Protein AF-A0A9W9VF09-F1 (afdb_monomer_lite)

Sequence (121 aa):
MVNIGDSARLGWHSDEHLSKQADSLRAAAAQITAEAKCAARAVAPYVPLQPGDKTPRDMREASNYYLTPRAQHLCVENKMLYLSFLRVLIFDAFHLADVFLTQPALLIAGGCVFLAHRDVG

Secondary structure (DSSP, 8-state):
---HHHHHHH-TTS---GGGHHHHHHHHHHHHHHHHTTPPPPEE-SS-SS--TTS-HHHHHHHHHHHSTTT--TT----EEHHHHHHHHT--TTTTHHHH--S-------TT---------

Structure (mmCIF, N/CA/C/O backbone):
data_AF-A0A9W9VF09-F1
#
_entry.id   AF-A0A9W9VF09-F1
#
loop_
_atom_site.group_PDB
_atom_site.id
_atom_site.type_symbol
_atom_site.label_atom_id
_atom_site.label_alt_id
_atom_site.label_comp_id
_atom_site.label_asym_id
_atom_site.label_entity_id
_atom_site.label_seq_id
_atom_site.pdbx_PDB_ins_code
_atom_site.Cartn_x
_atom_site.Cartn_y
_atom_site.Cartn_z
_atom_site.occupancy
_atom_site.B_iso_or_equiv
_atom_site.auth_seq_id
_atom_site.auth_comp_id
_atom_site.auth_asym_id
_atom_site.auth_atom_id
_atom_site.pdbx_PDB_model_num
ATOM 1 N N . MET A 1 1 ? 10.148 -6.833 -10.667 1.00 71.38 1 MET A N 1
ATOM 2 C CA . MET A 1 1 ? 8.924 -6.013 -10.505 1.00 71.38 1 MET A CA 1
ATOM 3 C C . MET A 1 1 ? 8.623 -5.929 -9.011 1.00 71.38 1 MET A C 1
ATOM 5 O O . MET A 1 1 ? 9.052 -6.832 -8.309 1.00 71.38 1 MET A O 1
ATOM 9 N N . VAL A 1 2 ? 7.995 -4.869 -8.491 1.00 82.06 2 VAL A N 1
ATOM 10 C CA . VAL A 1 2 ? 7.744 -4.762 -7.037 1.00 82.06 2 VAL A CA 1
ATOM 11 C C . VAL A 1 2 ? 6.520 -5.595 -6.656 1.00 82.06 2 VAL A C 1
ATOM 13 O O . VAL A 1 2 ? 5.433 -5.331 -7.167 1.00 82.06 2 VAL A O 1
ATOM 16 N N . ASN A 1 3 ? 6.680 -6.552 -5.739 1.00 89.56 3 ASN A N 1
ATOM 17 C CA . ASN A 1 3 ? 5.558 -7.169 -5.036 1.00 89.56 3 ASN A CA 1
ATOM 18 C C . ASN A 1 3 ? 5.282 -6.399 -3.740 1.00 89.56 3 ASN A C 1
ATOM 20 O O . ASN A 1 3 ? 6.010 -6.523 -2.756 1.00 89.56 3 ASN A O 1
ATOM 24 N N . ILE A 1 4 ? 4.221 -5.591 -3.727 1.00 89.06 4 ILE A N 1
ATOM 25 C CA . ILE A 1 4 ? 3.914 -4.727 -2.579 1.00 89.06 4 ILE A CA 1
ATOM 26 C C . ILE A 1 4 ? 3.580 -5.523 -1.307 1.00 89.06 4 ILE A C 1
ATOM 28 O O . ILE A 1 4 ? 3.830 -5.049 -0.199 1.00 89.06 4 ILE A O 1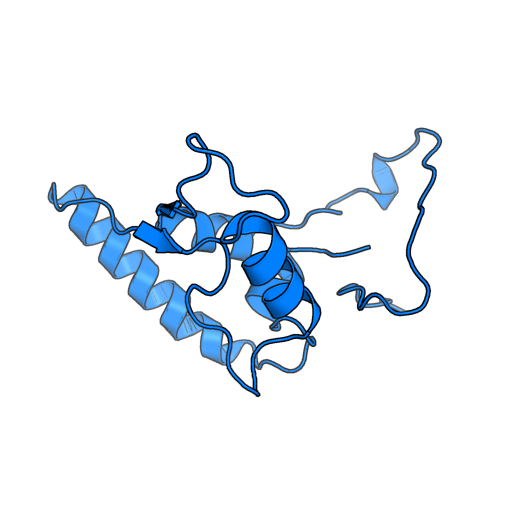
ATOM 32 N N . GLY A 1 5 ? 3.065 -6.748 -1.458 1.00 91.69 5 GLY A N 1
ATOM 33 C CA . GLY A 1 5 ? 2.821 -7.647 -0.336 1.00 91.69 5 GLY A CA 1
ATOM 34 C C . GLY A 1 5 ? 4.115 -8.103 0.332 1.00 91.69 5 GLY A C 1
ATOM 35 O O . GLY A 1 5 ? 4.214 -8.095 1.559 1.00 91.69 5 GLY A O 1
ATOM 36 N N . ASP A 1 6 ? 5.140 -8.422 -0.462 1.00 90.56 6 ASP A N 1
ATOM 37 C CA . ASP A 1 6 ? 6.468 -8.747 0.069 1.00 90.56 6 ASP A CA 1
ATOM 38 C C . ASP A 1 6 ? 7.101 -7.533 0.738 1.00 90.56 6 ASP A C 1
ATOM 40 O O . ASP A 1 6 ? 7.619 -7.660 1.843 1.00 90.56 6 ASP A O 1
ATOM 44 N N . SER A 1 7 ? 6.982 -6.343 0.142 1.00 88.50 7 SER A N 1
ATOM 45 C CA . SER A 1 7 ? 7.455 -5.108 0.778 1.00 88.50 7 SER A CA 1
ATOM 46 C C . SER A 1 7 ? 6.770 -4.834 2.122 1.00 88.50 7 SER A C 1
ATOM 48 O O . SER A 1 7 ? 7.416 -4.334 3.040 1.00 88.50 7 SER A O 1
ATOM 50 N N . ALA A 1 8 ? 5.486 -5.176 2.273 1.00 88.62 8 ALA A N 1
ATOM 51 C CA . ALA A 1 8 ? 4.775 -5.0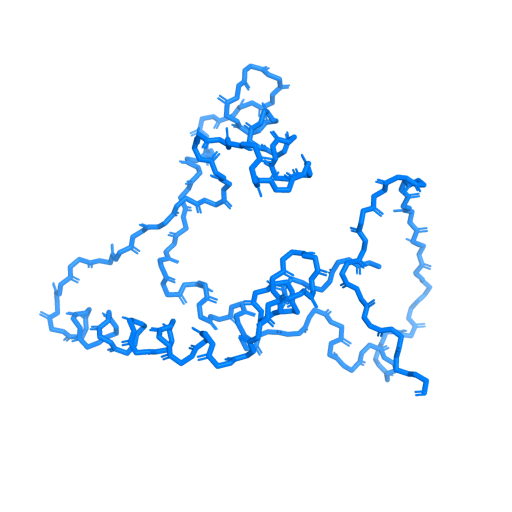46 3.545 1.00 88.62 8 ALA A CA 1
ATOM 52 C C . ALA A 1 8 ? 5.227 -6.084 4.588 1.00 88.62 8 ALA A C 1
ATOM 54 O O . ALA A 1 8 ? 5.277 -5.770 5.775 1.00 88.62 8 ALA A O 1
ATOM 55 N N . ARG A 1 9 ? 5.563 -7.312 4.164 1.00 89.25 9 ARG A N 1
ATOM 56 C CA . ARG A 1 9 ? 5.970 -8.410 5.061 1.00 89.25 9 ARG A CA 1
ATOM 57 C C . ARG A 1 9 ? 7.443 -8.358 5.462 1.00 89.25 9 ARG A C 1
ATOM 59 O O . ARG A 1 9 ? 7.759 -8.621 6.622 1.00 89.25 9 ARG A O 1
ATOM 66 N N . LEU A 1 10 ? 8.317 -8.052 4.508 1.00 88.88 10 LEU A N 1
ATOM 67 C CA . LEU A 1 10 ? 9.776 -8.162 4.605 1.00 88.88 10 LEU A CA 1
ATOM 68 C C . LEU A 1 10 ? 10.473 -6.794 4.620 1.00 88.88 10 LEU A C 1
ATOM 70 O O . LEU A 1 10 ? 11.699 -6.726 4.667 1.00 88.88 10 LEU A O 1
ATOM 74 N N . GLY A 1 11 ? 9.708 -5.703 4.584 1.00 86.69 11 GLY A N 1
ATOM 75 C CA . GLY A 1 11 ? 10.244 -4.354 4.462 1.00 86.69 11 GLY A CA 1
ATOM 76 C C . GLY A 1 11 ? 10.674 -4.029 3.029 1.00 86.69 11 GLY A C 1
ATOM 77 O O . GLY A 1 11 ? 10.781 -4.894 2.157 1.00 86.69 11 GLY A O 1
ATOM 78 N N . TRP A 1 12 ? 10.939 -2.745 2.769 1.00 85.88 12 TRP A N 1
ATOM 79 C CA . TRP A 1 12 ? 11.260 -2.267 1.418 1.00 85.88 12 TRP A CA 1
ATOM 80 C C . TRP A 1 12 ? 12.521 -2.915 0.838 1.00 85.88 12 TRP A C 1
ATOM 82 O O . TRP A 1 12 ? 12.569 -3.162 -0.360 1.00 85.88 12 TRP A O 1
ATOM 92 N N . HIS A 1 13 ? 13.513 -3.223 1.679 1.00 84.38 13 HIS A N 1
ATOM 93 C CA . HIS A 1 13 ? 14.773 -3.860 1.284 1.00 84.38 13 HIS A CA 1
ATOM 94 C C . HIS A 1 13 ? 14.821 -5.366 1.578 1.00 84.38 13 HIS A C 1
ATOM 96 O O . HIS A 1 13 ? 15.867 -5.985 1.402 1.00 84.38 13 HIS A O 1
ATOM 102 N N . SER A 1 14 ? 13.690 -5.974 1.961 1.00 83.62 14 SER A N 1
ATOM 103 C CA . SER A 1 14 ? 13.589 -7.410 2.276 1.00 83.62 14 SER A CA 1
ATOM 104 C C . SER A 1 14 ? 14.497 -7.885 3.424 1.00 83.62 14 SER A C 1
ATOM 106 O O . SER A 1 14 ? 14.879 -9.054 3.476 1.00 83.62 14 SER A O 1
ATOM 108 N N . ASP A 1 15 ? 14.850 -6.988 4.344 1.00 83.88 15 ASP A N 1
ATOM 109 C CA . ASP A 1 15 ? 15.729 -7.214 5.495 1.00 83.88 15 ASP A CA 1
ATOM 110 C C . ASP A 1 15 ? 14.970 -7.272 6.834 1.00 83.88 15 ASP A C 1
ATOM 112 O O . ASP A 1 15 ? 15.565 -7.471 7.898 1.00 83.88 15 ASP A O 1
ATOM 116 N N . GLU A 1 16 ? 13.645 -7.123 6.807 1.00 84.00 16 GLU A N 1
ATOM 117 C CA . GLU A 1 16 ? 12.821 -7.125 8.004 1.00 84.00 16 GLU A CA 1
ATOM 118 C C . GLU A 1 16 ? 12.387 -8.538 8.418 1.00 84.00 16 GLU A C 1
ATOM 120 O O . GLU A 1 16 ? 11.912 -9.346 7.619 1.00 84.00 16 GLU A O 1
ATOM 125 N N . HIS A 1 17 ? 12.522 -8.843 9.712 1.00 84.31 17 HIS A N 1
ATOM 126 C CA . HIS A 1 17 ? 12.127 -10.139 10.253 1.00 84.31 17 HIS A CA 1
ATOM 127 C C . HIS A 1 17 ? 10.605 -10.229 10.446 1.00 84.31 17 HIS A C 1
ATOM 129 O O . HIS A 1 17 ? 9.999 -9.374 11.097 1.00 84.31 17 HIS A O 1
ATOM 135 N N . LEU A 1 18 ? 10.001 -11.324 9.970 1.00 79.50 18 LEU A N 1
ATOM 136 C CA . LEU A 1 18 ? 8.548 -11.556 9.991 1.00 79.50 18 LEU A CA 1
ATOM 137 C C . LEU A 1 18 ? 7.914 -11.463 11.386 1.00 79.50 18 LEU A C 1
ATOM 139 O O . LEU A 1 18 ? 6.735 -11.136 11.500 1.00 79.50 18 LEU A O 1
ATOM 143 N N . SER A 1 19 ? 8.677 -11.708 12.457 1.00 83.19 19 SER A N 1
ATOM 144 C CA . SER A 1 19 ? 8.172 -11.578 13.833 1.00 83.19 19 SER A CA 1
ATOM 145 C C . SER A 1 19 ? 7.629 -10.181 14.145 1.00 83.19 19 SER A C 1
ATOM 147 O O . SER A 1 19 ? 6.714 -10.063 14.956 1.00 83.19 19 SER A O 1
ATOM 149 N N . LYS A 1 20 ? 8.126 -9.133 13.475 1.00 80.25 20 LYS A N 1
ATOM 150 C CA . LYS A 1 20 ? 7.611 -7.766 13.629 1.00 80.25 20 LYS A CA 1
ATOM 151 C C . LYS A 1 20 ? 6.185 -7.594 13.105 1.00 80.25 20 LYS A C 1
ATOM 153 O O . LYS A 1 20 ? 5.470 -6.707 13.560 1.00 80.25 20 LYS A O 1
ATOM 158 N N . GLN A 1 21 ? 5.726 -8.474 12.214 1.00 84.88 21 GLN A N 1
ATOM 159 C CA . GLN A 1 21 ? 4.359 -8.420 11.699 1.00 84.88 21 GLN A CA 1
ATOM 160 C C . GLN A 1 21 ? 3.319 -8.848 12.738 1.00 84.88 21 GLN A C 1
ATOM 162 O O . GLN A 1 21 ? 2.151 -8.484 12.615 1.00 84.88 21 GLN A O 1
ATOM 167 N N . ALA A 1 22 ? 3.719 -9.560 13.799 1.00 88.12 22 ALA A N 1
ATOM 168 C CA . ALA A 1 22 ? 2.811 -9.904 14.890 1.00 88.12 22 ALA A CA 1
ATOM 169 C C . ALA A 1 22 ? 2.219 -8.651 15.559 1.00 88.12 22 ALA A C 1
ATOM 171 O O . ALA A 1 22 ? 1.033 -8.634 15.886 1.00 88.12 22 ALA A O 1
ATOM 172 N N . ASP A 1 23 ? 3.008 -7.587 15.716 1.00 87.88 23 ASP A N 1
ATOM 173 C CA . ASP A 1 23 ? 2.530 -6.336 16.310 1.00 87.88 23 ASP A CA 1
ATOM 174 C C . ASP A 1 23 ? 1.602 -5.580 15.360 1.00 87.88 23 ASP A C 1
ATOM 176 O O . ASP A 1 23 ? 0.542 -5.116 15.785 1.00 87.88 23 ASP A O 1
ATOM 180 N N . SER A 1 24 ? 1.925 -5.560 14.063 1.00 86.19 24 SER A N 1
ATOM 181 C CA . SER A 1 24 ? 1.040 -5.054 13.006 1.00 86.19 24 SER A CA 1
ATOM 182 C C . SER A 1 24 ? -0.328 -5.749 13.035 1.00 86.19 24 SER A C 1
ATOM 184 O O . SER A 1 24 ? -1.359 -5.081 12.991 1.00 86.19 24 SER A O 1
ATOM 186 N N . LEU A 1 25 ? -0.355 -7.081 13.180 1.00 89.94 25 LEU A N 1
ATOM 187 C CA . LEU A 1 25 ? -1.584 -7.879 13.277 1.00 89.94 25 LEU A CA 1
ATOM 188 C C . LEU A 1 25 ? -2.369 -7.617 14.574 1.00 89.94 25 LEU A C 1
ATOM 190 O O . LEU A 1 25 ? -3.600 -7.589 14.554 1.00 89.94 25 LEU A O 1
ATOM 194 N N . ARG A 1 26 ? -1.689 -7.387 15.703 1.00 92.06 26 ARG A N 1
ATOM 195 C CA . ARG A 1 26 ? -2.351 -7.010 16.966 1.00 92.06 26 ARG A CA 1
ATOM 196 C C . ARG A 1 26 ? -2.977 -5.620 16.884 1.00 92.06 26 ARG A C 1
ATOM 198 O O . ARG A 1 26 ? -4.135 -5.458 17.264 1.00 92.06 26 ARG A O 1
ATOM 205 N N . ALA A 1 27 ? -2.245 -4.634 16.366 1.00 90.81 27 ALA A N 1
ATOM 206 C CA . ALA A 1 27 ? -2.736 -3.266 16.191 1.00 90.81 27 ALA A CA 1
ATOM 207 C C . ALA A 1 27 ? -3.948 -3.221 15.248 1.00 90.81 27 ALA A C 1
ATOM 209 O O . ALA A 1 27 ? -4.962 -2.583 15.523 1.00 90.81 27 ALA A O 1
ATOM 210 N N . ALA A 1 28 ? -3.877 -3.997 14.176 1.00 91.19 28 ALA A N 1
ATOM 211 C CA . ALA A 1 28 ? -4.977 -4.274 13.278 1.00 91.19 28 ALA A CA 1
ATOM 212 C C . ALA A 1 28 ? -6.220 -4.863 13.948 1.00 91.19 28 ALA A C 1
ATOM 214 O O . ALA A 1 28 ? -7.317 -4.333 13.777 1.00 91.19 28 ALA A O 1
ATOM 215 N N . ALA A 1 29 ? -6.062 -5.943 14.714 1.00 93.44 29 ALA A N 1
ATOM 216 C CA . ALA A 1 29 ? -7.170 -6.570 15.427 1.00 93.44 29 ALA A CA 1
ATOM 217 C C . ALA A 1 29 ? -7.824 -5.596 16.421 1.00 93.44 29 ALA A C 1
ATOM 219 O O . ALA A 1 29 ? -9.054 -5.540 16.530 1.00 93.44 29 ALA A O 1
ATOM 220 N N . ALA A 1 30 ? -7.012 -4.779 17.100 1.00 94.88 30 ALA A N 1
ATOM 221 C CA . ALA A 1 30 ? -7.496 -3.718 17.973 1.00 94.88 30 ALA A CA 1
ATOM 222 C C . ALA A 1 30 ? -8.307 -2.666 17.197 1.00 94.88 30 ALA A C 1
ATOM 224 O O . ALA A 1 30 ? -9.414 -2.328 17.617 1.00 94.88 30 ALA A O 1
ATOM 225 N N . GLN A 1 31 ? -7.816 -2.213 16.038 1.00 95.19 31 GLN A N 1
ATOM 226 C CA . GLN A 1 31 ? -8.523 -1.244 15.198 1.00 95.19 31 GLN A CA 1
ATOM 227 C C . GLN A 1 31 ? -9.844 -1.805 14.652 1.00 95.19 31 GLN A C 1
ATOM 229 O O . GLN A 1 31 ? -10.862 -1.121 14.711 1.00 95.19 31 GLN A O 1
ATOM 234 N N . ILE A 1 32 ? -9.869 -3.059 14.190 1.00 95.25 32 ILE A N 1
ATOM 235 C CA . ILE A 1 32 ? -11.103 -3.735 13.750 1.00 95.25 32 ILE A CA 1
ATOM 236 C C . ILE A 1 32 ? -12.127 -3.766 14.890 1.00 95.25 32 ILE A C 1
ATOM 238 O O . ILE A 1 32 ? -13.293 -3.428 14.696 1.00 95.25 32 ILE A O 1
ATOM 242 N N . THR A 1 33 ? -11.684 -4.132 16.095 1.00 96.94 33 THR A N 1
ATOM 243 C CA . THR A 1 33 ? -12.548 -4.183 17.282 1.00 96.94 33 THR A CA 1
ATOM 244 C C . THR A 1 33 ? -13.081 -2.799 17.654 1.00 96.94 33 THR A C 1
ATOM 246 O O . THR A 1 33 ? -14.236 -2.674 18.060 1.00 96.94 33 THR A O 1
ATOM 249 N N . ALA A 1 34 ? -12.260 -1.756 17.524 1.00 96.62 34 ALA A N 1
ATOM 250 C CA . ALA A 1 34 ? -12.670 -0.382 17.783 1.00 96.62 34 ALA A CA 1
ATOM 251 C C . ALA A 1 34 ? -13.718 0.094 16.763 1.00 96.62 34 ALA A C 1
ATOM 253 O O . ALA A 1 34 ? -14.764 0.607 17.158 1.00 96.62 34 ALA A O 1
ATOM 254 N N . GLU A 1 35 ? -13.489 -0.133 15.468 1.00 95.88 35 GLU A N 1
ATOM 255 C CA . GLU A 1 35 ? -14.439 0.227 14.405 1.00 95.88 35 GLU A CA 1
ATOM 256 C C . GLU A 1 35 ? -15.771 -0.522 14.545 1.00 95.88 35 GLU A C 1
ATOM 258 O O . GLU A 1 35 ? -16.832 0.074 14.369 1.00 95.88 35 GLU A O 1
ATOM 263 N N . ALA A 1 36 ? -15.742 -1.799 14.948 1.00 96.75 36 ALA A N 1
ATOM 264 C CA . ALA A 1 36 ? -16.948 -2.576 15.247 1.00 96.75 36 ALA A CA 1
ATOM 265 C C . ALA A 1 36 ? -17.762 -2.001 16.424 1.00 96.75 36 ALA A C 1
ATOM 267 O O . ALA A 1 36 ? -18.968 -2.220 16.510 1.00 96.75 36 ALA A O 1
ATOM 268 N N . LYS A 1 37 ? -17.116 -1.238 17.314 1.00 97.88 37 LYS A N 1
ATOM 269 C CA . LYS A 1 37 ? -17.744 -0.479 18.409 1.00 97.88 37 LYS A CA 1
ATOM 270 C C . LYS A 1 37 ? -18.052 0.974 18.017 1.00 97.88 37 LYS A C 1
ATOM 272 O O . LYS A 1 37 ? -18.188 1.826 18.891 1.00 97.88 37 LYS A O 1
ATOM 277 N N . CYS A 1 38 ? -18.151 1.255 16.716 1.00 96.38 38 CYS A N 1
ATOM 278 C CA . CYS A 1 38 ? -18.439 2.570 16.138 1.00 96.38 38 CYS A CA 1
ATOM 279 C C . CYS A 1 38 ? -17.352 3.639 16.365 1.00 96.38 38 CYS A C 1
ATOM 281 O O . CYS A 1 38 ? -17.635 4.831 16.232 1.00 96.38 38 CYS A O 1
ATOM 283 N N . ALA A 1 39 ? -16.110 3.254 16.681 1.00 97.19 39 ALA A N 1
ATOM 284 C CA . ALA A 1 39 ? -14.998 4.202 16.677 1.00 97.19 39 ALA A CA 1
ATOM 285 C C . ALA A 1 39 ? -14.684 4.690 15.250 1.00 97.19 39 ALA A C 1
ATOM 287 O O . ALA A 1 39 ? -14.981 4.019 14.258 1.00 97.19 39 ALA A O 1
ATOM 288 N N . ALA A 1 40 ? -14.049 5.859 15.143 1.00 95.94 40 ALA A N 1
ATOM 289 C CA . ALA A 1 40 ? -13.617 6.399 13.859 1.00 95.94 40 ALA A CA 1
ATOM 290 C C . ALA A 1 40 ? -12.558 5.503 13.190 1.00 95.94 40 ALA A C 1
ATOM 292 O O . ALA A 1 40 ? -11.703 4.908 13.853 1.00 95.94 40 ALA A O 1
ATOM 293 N N . ARG A 1 41 ? -12.584 5.452 11.853 1.00 94.75 41 ARG A N 1
ATOM 294 C CA . ARG A 1 41 ? -11.572 4.730 11.074 1.00 94.75 41 ARG A CA 1
ATOM 295 C C . ARG A 1 41 ? -10.228 5.437 11.169 1.00 94.75 41 ARG A C 1
ATOM 297 O O . ARG A 1 41 ? -10.128 6.625 10.860 1.00 94.75 41 ARG A O 1
ATOM 304 N N . ALA A 1 42 ? -9.193 4.694 11.538 1.00 94.38 42 ALA A N 1
ATOM 305 C CA . ALA A 1 42 ? -7.833 5.199 11.511 1.00 94.38 42 ALA A CA 1
ATOM 306 C C . ALA A 1 42 ? -7.358 5.390 10.063 1.00 94.38 42 ALA A C 1
ATOM 308 O O . ALA A 1 42 ? -7.678 4.602 9.166 1.00 94.38 42 ALA A O 1
ATOM 309 N N . VAL A 1 43 ? -6.561 6.433 9.847 1.00 94.25 43 VAL A N 1
ATOM 310 C CA . VAL A 1 43 ? -5.930 6.752 8.565 1.00 94.25 43 VAL A CA 1
ATOM 311 C C . VAL A 1 43 ? -4.419 6.824 8.736 1.00 94.25 43 VAL A C 1
ATOM 313 O O . VAL A 1 43 ? -3.922 7.255 9.773 1.00 94.25 43 VAL A O 1
ATOM 316 N N . ALA A 1 44 ? -3.698 6.401 7.707 1.00 91.50 44 ALA A N 1
ATOM 317 C CA . ALA A 1 44 ? -2.250 6.45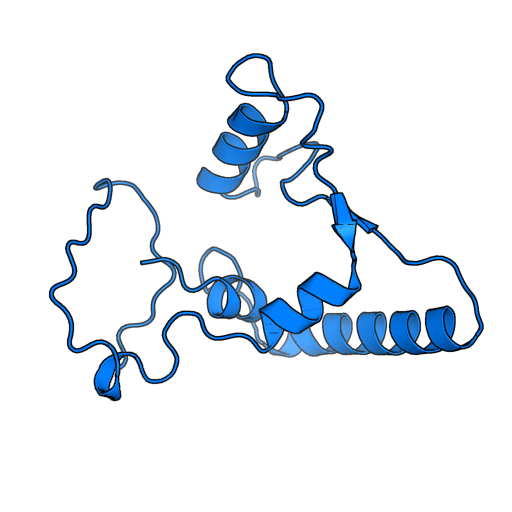4 7.611 1.00 91.50 44 ALA A CA 1
ATOM 318 C C . ALA A 1 44 ? -1.842 7.182 6.320 1.00 91.50 44 ALA A C 1
ATOM 320 O O . ALA A 1 44 ? -2.600 7.163 5.342 1.00 91.50 44 ALA A O 1
ATOM 321 N N . PRO A 1 45 ? -0.665 7.826 6.291 1.00 93.69 45 PRO A N 1
ATOM 322 C CA . PRO A 1 45 ? -0.148 8.401 5.060 1.00 93.69 45 PRO A CA 1
ATOM 323 C C . PRO A 1 45 ? 0.231 7.301 4.055 1.00 93.69 45 PRO A C 1
ATOM 325 O O . PRO A 1 45 ? 0.696 6.235 4.455 1.00 93.69 45 PRO A O 1
ATOM 328 N N . TYR A 1 46 ? 0.037 7.554 2.757 1.00 91.69 46 TYR A N 1
ATOM 329 C CA . TYR A 1 46 ? 0.409 6.609 1.693 1.00 91.69 46 TYR A CA 1
ATOM 330 C C . TYR A 1 46 ? 1.917 6.650 1.390 1.00 91.69 46 TYR A C 1
ATOM 332 O O . TYR A 1 46 ? 2.559 5.611 1.279 1.00 91.69 46 TYR A O 1
ATOM 340 N N . VAL A 1 47 ? 2.496 7.851 1.326 1.00 94.00 47 VAL A N 1
ATOM 341 C CA . VAL A 1 47 ? 3.945 8.095 1.287 1.00 94.00 47 VAL A CA 1
ATOM 342 C C . VAL A 1 47 ? 4.391 8.871 2.528 1.00 94.00 47 VAL A C 1
ATOM 344 O O . VAL A 1 47 ? 3.593 9.633 3.089 1.00 94.00 47 VAL A O 1
ATOM 347 N N . PRO A 1 48 ? 5.656 8.733 2.969 1.00 93.62 48 PRO A N 1
ATOM 348 C CA . PRO A 1 48 ? 6.161 9.446 4.139 1.00 93.62 48 PRO A CA 1
ATOM 349 C C . PRO A 1 48 ? 5.948 10.961 4.028 1.00 93.62 48 PRO A C 1
ATOM 351 O O . PRO A 1 48 ? 6.371 11.582 3.055 1.00 93.62 48 PRO A O 1
ATOM 354 N N . LEU A 1 49 ? 5.325 11.573 5.037 1.00 93.56 49 LEU A N 1
ATOM 355 C CA . LEU A 1 49 ? 5.130 13.030 5.073 1.00 93.56 49 LEU A CA 1
ATOM 356 C C . LEU A 1 49 ? 6.460 13.776 5.224 1.00 93.56 49 LEU A C 1
ATOM 358 O O . LEU A 1 49 ? 6.645 14.851 4.664 1.00 93.56 49 LEU A O 1
ATOM 362 N N . GLN A 1 50 ? 7.378 13.194 5.995 1.00 92.50 50 GLN A N 1
ATOM 363 C CA . GLN A 1 50 ? 8.694 13.748 6.294 1.00 92.50 50 GLN A CA 1
ATOM 364 C C . GLN A 1 50 ? 9.728 12.622 6.167 1.00 92.50 50 GLN A C 1
ATOM 366 O O . GLN A 1 50 ? 10.008 11.928 7.147 1.00 92.50 50 GLN A O 1
ATOM 371 N N . PRO A 1 51 ? 10.229 12.353 4.949 1.00 92.69 51 PRO A N 1
ATOM 372 C CA . PRO A 1 51 ? 11.272 11.356 4.753 1.00 92.69 51 PRO A CA 1
ATOM 373 C C . PRO A 1 51 ? 12.550 11.732 5.515 1.00 92.69 51 PRO A C 1
ATOM 375 O O . PRO A 1 51 ? 12.993 12.875 5.453 1.00 92.69 51 PRO A O 1
ATOM 378 N N . GLY A 1 52 ? 13.161 10.754 6.184 1.00 91.31 52 GLY A N 1
ATOM 379 C CA . GLY A 1 52 ? 14.453 10.901 6.858 1.00 91.31 52 GLY A CA 1
ATOM 380 C C . GLY A 1 52 ? 15.572 10.112 6.173 1.00 91.31 52 GLY A C 1
ATOM 381 O O . GLY A 1 52 ? 15.382 9.494 5.119 1.00 91.31 52 GLY A O 1
ATOM 382 N N . ASP A 1 53 ? 16.740 10.069 6.813 1.00 89.62 53 ASP A N 1
ATOM 383 C CA . ASP A 1 53 ? 17.933 9.400 6.268 1.00 89.62 53 ASP A CA 1
ATOM 384 C C . ASP A 1 53 ? 17.714 7.900 6.034 1.00 89.62 53 ASP A C 1
ATOM 386 O O . ASP A 1 53 ? 18.159 7.345 5.028 1.00 89.62 53 ASP A O 1
ATOM 390 N N . LYS A 1 54 ? 16.947 7.258 6.925 1.00 89.25 54 LYS A N 1
ATOM 391 C CA . LYS A 1 54 ? 16.603 5.829 6.855 1.00 89.25 54 LYS A CA 1
ATOM 392 C C . LYS A 1 54 ? 15.448 5.511 5.901 1.00 89.25 54 LYS A C 1
ATOM 394 O O . LYS A 1 54 ? 15.149 4.342 5.684 1.00 89.25 54 LYS A O 1
ATOM 399 N N . THR A 1 55 ? 14.761 6.517 5.357 1.00 91.19 55 THR A N 1
ATOM 400 C CA . THR A 1 55 ? 13.669 6.288 4.403 1.00 91.19 55 THR A CA 1
ATOM 401 C C . THR A 1 55 ? 14.249 5.799 3.071 1.00 91.19 55 THR A C 1
ATOM 403 O O . THR A 1 55 ? 15.166 6.438 2.562 1.00 91.19 55 THR A O 1
ATOM 406 N N . PRO A 1 56 ? 13.736 4.721 2.455 1.00 89.94 56 PRO A N 1
ATOM 407 C CA . PRO A 1 56 ? 14.236 4.264 1.161 1.00 89.94 56 PRO A CA 1
ATOM 408 C C . PRO A 1 56 ? 14.216 5.369 0.102 1.00 89.94 56 PRO A C 1
ATOM 410 O O . PRO A 1 56 ? 13.295 6.189 0.074 1.00 89.94 56 PRO A O 1
ATOM 413 N N . ARG A 1 57 ? 15.215 5.385 -0.791 1.00 90.81 57 ARG A N 1
ATOM 414 C CA . ARG A 1 57 ? 15.354 6.404 -1.849 1.00 90.81 57 ARG A CA 1
ATOM 415 C C . ARG A 1 57 ? 14.052 6.591 -2.631 1.00 90.81 57 ARG A C 1
ATOM 417 O O . ARG A 1 57 ? 13.593 7.722 -2.755 1.00 90.81 57 ARG A O 1
ATOM 424 N N . ASP A 1 58 ? 13.438 5.495 -3.064 1.00 89.62 58 ASP A N 1
ATOM 425 C CA . ASP A 1 58 ? 12.207 5.513 -3.863 1.00 89.62 58 ASP A CA 1
ATOM 426 C C . ASP A 1 58 ? 11.033 6.132 -3.094 1.00 89.62 58 ASP A C 1
ATOM 428 O O . ASP A 1 58 ? 10.239 6.877 -3.661 1.00 89.62 58 ASP A O 1
ATOM 432 N N . MET A 1 59 ? 10.964 5.915 -1.776 1.00 92.19 59 MET A N 1
ATOM 433 C CA . MET A 1 59 ? 9.952 6.534 -0.917 1.00 92.19 59 MET A CA 1
ATOM 434 C C . MET A 1 59 ? 10.183 8.033 -0.742 1.00 92.19 59 MET A C 1
ATOM 436 O O . MET A 1 59 ? 9.220 8.793 -0.718 1.00 92.19 59 MET A O 1
ATOM 440 N N . ARG A 1 60 ? 11.442 8.488 -0.680 1.00 94.44 60 ARG A N 1
ATOM 441 C CA . ARG A 1 60 ? 11.753 9.928 -0.670 1.00 94.44 60 ARG A CA 1
ATOM 442 C C . ARG A 1 60 ? 11.375 10.593 -1.986 1.00 94.44 60 ARG A C 1
ATOM 444 O O . ARG A 1 60 ? 10.827 11.693 -1.983 1.00 94.44 60 ARG A O 1
ATOM 451 N N . GLU A 1 61 ? 11.655 9.928 -3.105 1.00 93.75 61 GLU A N 1
ATOM 452 C CA . GLU A 1 61 ? 11.262 10.411 -4.429 1.00 93.75 61 GLU A CA 1
ATOM 453 C C . GLU A 1 61 ? 9.743 10.427 -4.596 1.00 93.75 61 GLU A C 1
ATOM 455 O O . GLU A 1 61 ? 9.215 11.399 -5.132 1.00 93.75 61 GLU A O 1
ATOM 460 N N . ALA A 1 62 ? 9.036 9.421 -4.075 1.00 93.62 62 ALA A N 1
ATOM 461 C CA . ALA A 1 62 ? 7.579 9.387 -4.057 1.00 93.62 62 ALA A CA 1
ATOM 462 C C . ALA A 1 62 ? 6.997 10.524 -3.201 1.00 93.62 62 ALA A C 1
ATOM 464 O O . ALA A 1 62 ? 6.111 11.236 -3.666 1.00 93.62 62 ALA A O 1
ATOM 465 N N . SER A 1 63 ? 7.532 10.774 -2.000 1.00 95.31 63 SER A N 1
ATOM 466 C CA . SER A 1 63 ? 7.150 11.934 -1.182 1.00 95.31 63 SER A CA 1
ATOM 467 C C . SER A 1 63 ? 7.369 13.252 -1.928 1.00 95.31 63 SER A C 1
ATOM 469 O O . SER A 1 63 ? 6.473 14.090 -1.967 1.00 95.31 63 SER A O 1
ATOM 471 N N . ASN A 1 64 ? 8.528 13.428 -2.573 1.00 95.88 64 ASN A N 1
ATOM 472 C CA . ASN A 1 64 ? 8.809 14.606 -3.397 1.00 95.88 64 ASN A CA 1
ATOM 473 C C . ASN A 1 64 ? 7.806 14.735 -4.558 1.00 95.88 64 ASN A C 1
ATOM 475 O O . ASN A 1 64 ? 7.309 15.825 -4.821 1.00 95.88 64 ASN A O 1
ATOM 479 N N . TYR A 1 65 ? 7.473 13.634 -5.229 1.00 96.00 65 TYR A N 1
ATOM 480 C CA . TYR A 1 65 ? 6.539 13.630 -6.350 1.00 96.00 65 TYR A CA 1
ATOM 481 C C . TYR A 1 65 ? 5.117 14.018 -5.923 1.00 96.00 65 TYR A C 1
ATOM 483 O O . TYR A 1 65 ? 4.549 14.957 -6.476 1.00 96.00 65 TYR A O 1
ATOM 491 N N . TYR A 1 66 ? 4.561 13.339 -4.918 1.00 95.50 66 TYR A N 1
ATOM 492 C CA . TYR A 1 66 ? 3.151 13.494 -4.549 1.00 95.50 66 TYR A CA 1
ATOM 493 C C . TYR A 1 66 ? 2.863 14.702 -3.652 1.00 95.50 66 TYR A C 1
ATOM 495 O O . TYR A 1 66 ? 1.734 15.185 -3.655 1.00 95.50 66 TYR A O 1
ATOM 503 N N . LEU A 1 67 ? 3.843 15.186 -2.878 1.00 95.25 67 LEU A N 1
ATOM 504 C CA . LEU A 1 67 ? 3.619 16.203 -1.837 1.00 95.25 67 LEU A CA 1
ATOM 505 C C . LEU A 1 67 ? 4.223 17.576 -2.163 1.00 95.25 67 LEU A C 1
ATOM 507 O O . LEU A 1 67 ? 4.257 18.447 -1.296 1.00 95.25 67 LEU A O 1
ATOM 511 N N . THR A 1 68 ? 4.733 17.780 -3.380 1.00 94.69 68 THR A N 1
ATOM 512 C CA . THR A 1 68 ? 5.343 19.053 -3.799 1.00 94.69 68 THR A CA 1
ATOM 513 C C . THR A 1 68 ? 4.821 19.502 -5.167 1.00 94.69 68 THR A C 1
ATOM 515 O O . THR A 1 68 ? 4.227 18.697 -5.892 1.00 94.69 68 THR A O 1
ATOM 518 N N . PRO A 1 69 ? 5.094 20.750 -5.602 1.00 96.50 69 PRO A N 1
ATOM 519 C CA . PRO A 1 69 ? 4.711 21.234 -6.931 1.00 96.50 69 PRO A CA 1
ATOM 520 C C . PRO A 1 69 ? 5.214 20.400 -8.117 1.00 96.50 69 PRO A C 1
ATOM 522 O O . PRO A 1 69 ? 4.754 20.627 -9.231 1.00 96.50 69 PRO A O 1
ATOM 525 N N . ARG A 1 70 ? 6.128 19.436 -7.910 1.00 95.94 70 ARG A N 1
ATOM 526 C CA . ARG A 1 70 ? 6.562 18.499 -8.953 1.00 95.94 70 ARG A CA 1
ATOM 527 C C . ARG A 1 70 ? 5.384 17.764 -9.599 1.00 95.94 70 ARG A C 1
ATOM 529 O O . ARG A 1 70 ? 5.382 17.624 -10.818 1.00 95.94 70 ARG A O 1
ATOM 536 N N . ALA A 1 71 ? 4.437 17.270 -8.798 1.00 95.88 71 ALA A N 1
ATOM 537 C CA . ALA A 1 71 ? 3.254 16.561 -9.297 1.00 95.88 71 ALA A CA 1
ATOM 538 C C . ALA A 1 71 ? 2.074 16.497 -8.302 1.00 95.88 71 ALA A C 1
ATOM 540 O O . ALA A 1 71 ? 1.184 15.661 -8.462 1.00 95.88 71 ALA A O 1
ATOM 541 N N . GLN A 1 72 ? 2.036 17.354 -7.274 1.00 95.25 72 GLN A N 1
ATOM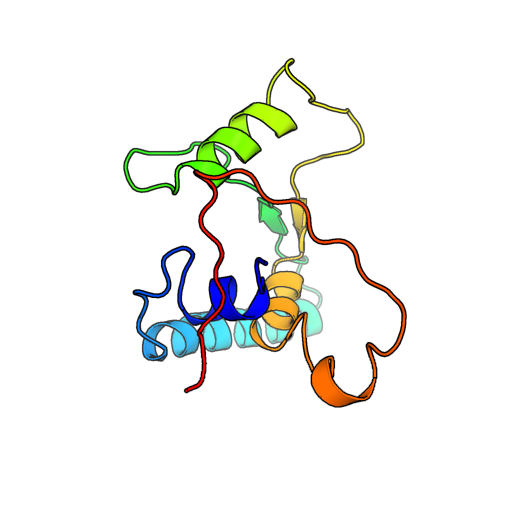 542 C CA . GLN A 1 72 ? 0.907 17.394 -6.338 1.00 95.25 72 GLN A CA 1
ATOM 543 C C . GLN A 1 72 ? -0.427 17.658 -7.050 1.00 95.25 72 GLN A C 1
ATOM 545 O O . GLN A 1 72 ? -0.507 18.441 -8.000 1.00 95.25 72 GLN A O 1
ATOM 550 N N . HIS A 1 73 ? -1.496 17.048 -6.540 1.00 95.12 73 HIS A N 1
ATOM 551 C CA . HIS A 1 73 ? -2.846 17.228 -7.061 1.00 95.12 73 HIS A CA 1
ATOM 552 C C . HIS A 1 73 ? -3.869 17.278 -5.921 1.00 95.12 73 HIS A C 1
ATOM 554 O O . HIS A 1 73 ? -3.793 16.490 -4.983 1.00 95.12 73 HIS A O 1
ATOM 560 N N . LEU A 1 74 ? -4.861 18.171 -6.022 1.00 92.50 74 LEU A N 1
ATOM 561 C CA . LEU A 1 74 ? -5.840 18.431 -4.953 1.00 92.50 74 LEU A CA 1
ATOM 562 C C . LEU A 1 74 ? -6.668 17.198 -4.563 1.00 92.50 74 LEU A C 1
ATOM 564 O O . LEU A 1 74 ? -7.043 17.049 -3.407 1.00 92.50 74 LEU A O 1
ATOM 568 N N . CYS A 1 75 ? -6.930 16.296 -5.512 1.00 93.69 75 CYS A N 1
ATOM 569 C CA . CYS A 1 75 ? -7.663 15.053 -5.246 1.00 93.69 75 CYS A CA 1
ATOM 570 C C . CYS A 1 75 ? -6.805 13.936 -4.620 1.00 93.69 75 CYS A C 1
ATOM 572 O O . CYS A 1 75 ? -7.317 12.843 -4.396 1.00 93.69 75 CYS A O 1
ATOM 574 N N . VAL A 1 76 ? -5.511 14.166 -4.373 1.00 89.50 76 VAL A N 1
ATOM 575 C CA . VAL A 1 76 ? -4.593 13.170 -3.801 1.00 89.50 76 VAL A CA 1
ATOM 576 C C . VAL A 1 76 ? -4.149 13.642 -2.420 1.00 89.50 76 VAL A C 1
ATOM 578 O O . VAL A 1 76 ? -3.152 14.335 -2.261 1.00 89.50 76 VAL A O 1
ATOM 581 N N . GLU A 1 77 ? -4.897 13.246 -1.392 1.00 90.25 77 GLU A N 1
ATOM 582 C CA . GLU A 1 77 ? -4.684 13.717 -0.014 1.00 90.25 77 GLU A CA 1
ATOM 583 C C . GLU A 1 77 ? -3.547 13.008 0.739 1.00 90.25 77 GLU A C 1
ATOM 585 O O . GLU A 1 77 ? -3.321 13.296 1.913 1.00 90.25 77 GLU A O 1
ATOM 590 N N . ASN A 1 78 ? -2.855 12.054 0.105 1.00 94.38 78 ASN A N 1
ATOM 591 C CA . ASN A 1 78 ? -1.885 11.181 0.771 1.00 94.38 78 ASN A CA 1
ATOM 592 C C . ASN A 1 78 ? -2.476 10.473 2.009 1.00 94.38 78 ASN A C 1
ATOM 594 O O . ASN A 1 78 ? -1.857 10.422 3.068 1.00 94.38 78 ASN A O 1
ATOM 598 N N . LYS A 1 79 ? -3.698 9.945 1.890 1.00 93.50 79 LYS A N 1
ATOM 599 C CA . LYS A 1 79 ? -4.399 9.240 2.969 1.00 93.50 79 LYS A CA 1
ATOM 600 C C . LYS A 1 79 ? -4.837 7.862 2.510 1.00 93.50 79 LYS A C 1
ATOM 602 O O . LYS A 1 79 ? -5.416 7.700 1.440 1.00 93.50 79 LYS A O 1
ATOM 607 N N . MET A 1 80 ? -4.616 6.883 3.371 1.00 93.12 80 MET A N 1
ATOM 608 C CA . MET A 1 80 ? -5.079 5.514 3.226 1.00 93.12 80 MET A CA 1
ATOM 609 C C . MET A 1 80 ? -5.750 5.085 4.532 1.00 93.12 80 MET A C 1
ATOM 611 O O . MET A 1 80 ? -5.294 5.447 5.613 1.00 93.12 80 MET A O 1
ATOM 615 N N . LEU A 1 81 ? -6.825 4.297 4.459 1.00 94.56 81 LEU A N 1
ATOM 616 C CA . LEU A 1 81 ? -7.381 3.661 5.657 1.00 94.56 81 LEU A CA 1
ATOM 617 C C . LEU A 1 81 ? -6.339 2.723 6.268 1.00 94.56 81 LEU A C 1
ATOM 619 O O . LEU A 1 81 ? -5.741 1.918 5.557 1.00 94.56 81 LEU A O 1
ATOM 623 N N . TYR A 1 82 ? -6.162 2.778 7.585 1.00 91.88 82 TYR A N 1
ATOM 624 C CA . TYR A 1 82 ? -5.177 1.952 8.283 1.00 91.88 82 TYR A CA 1
ATOM 625 C C . TYR A 1 82 ? -5.380 0.455 7.998 1.00 91.88 82 TYR A C 1
ATOM 627 O O . TYR A 1 82 ? -4.432 -0.261 7.684 1.00 91.88 82 TYR A O 1
ATOM 635 N N . LEU A 1 83 ? -6.634 -0.007 7.984 1.00 92.19 83 LEU A N 1
ATOM 636 C CA . LEU A 1 83 ? -6.971 -1.403 7.687 1.00 92.19 83 LEU A CA 1
ATOM 637 C C . LEU A 1 83 ? -6.672 -1.834 6.239 1.00 92.19 83 LEU A C 1
ATOM 639 O O . LEU A 1 83 ? -6.620 -3.032 5.967 1.00 92.19 83 LEU A O 1
ATOM 643 N N . SER A 1 84 ? -6.432 -0.909 5.304 1.00 92.25 84 SER A N 1
ATOM 644 C CA . SER A 1 84 ? -5.944 -1.275 3.968 1.00 92.25 84 SER A CA 1
ATOM 645 C C . SER A 1 84 ? -4.536 -1.868 4.025 1.00 92.25 84 SER A C 1
ATOM 647 O O . SER A 1 84 ? -4.249 -2.787 3.264 1.00 92.25 84 SER A O 1
ATOM 649 N N . PHE A 1 85 ? -3.686 -1.421 4.958 1.00 86.88 85 PHE A N 1
ATOM 650 C CA . PHE A 1 85 ? -2.334 -1.963 5.127 1.00 86.88 85 PHE A CA 1
ATOM 651 C C . PHE A 1 85 ? -2.351 -3.468 5.430 1.00 86.88 85 PHE A C 1
ATOM 653 O O . PHE A 1 85 ? -1.555 -4.223 4.882 1.00 86.88 85 PHE A O 1
ATOM 660 N N . LEU A 1 86 ? -3.322 -3.938 6.217 1.00 86.81 86 LEU A N 1
ATOM 661 C CA . LEU A 1 86 ? -3.493 -5.371 6.473 1.00 86.81 86 LEU A CA 1
ATOM 662 C C . LEU A 1 86 ? -3.841 -6.170 5.231 1.00 86.81 86 LEU A C 1
ATOM 664 O O . LEU A 1 86 ? -3.375 -7.293 5.072 1.00 86.81 86 LEU A O 1
ATOM 668 N N . ARG A 1 87 ? -4.689 -5.609 4.367 1.00 90.38 87 ARG A N 1
A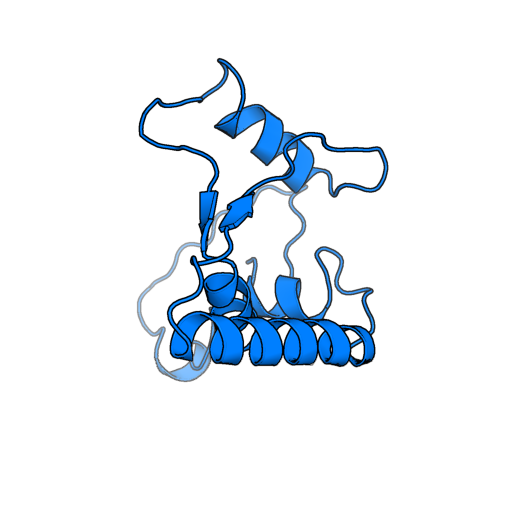TOM 669 C CA . ARG A 1 87 ? -5.047 -6.270 3.112 1.00 90.38 87 ARG A CA 1
ATOM 670 C C . ARG A 1 87 ? -3.815 -6.415 2.233 1.00 90.38 87 ARG A C 1
ATOM 672 O O . ARG A 1 87 ? -3.627 -7.474 1.657 1.00 90.38 87 ARG A O 1
ATOM 679 N N . VAL A 1 88 ? -2.956 -5.395 2.201 1.00 91.75 88 VAL A N 1
ATOM 680 C CA . VAL A 1 88 ? -1.666 -5.458 1.502 1.00 91.75 88 VAL A CA 1
ATOM 681 C C . VAL A 1 88 ? -0.743 -6.511 2.124 1.00 91.75 88 VAL A C 1
ATOM 683 O O . VAL A 1 88 ? -0.114 -7.260 1.387 1.00 91.75 88 VAL A O 1
ATOM 686 N N . LEU A 1 89 ? -0.706 -6.639 3.456 1.00 89.50 89 LEU A N 1
ATOM 687 C CA . LEU A 1 89 ? 0.133 -7.627 4.148 1.00 89.50 89 LEU A CA 1
ATOM 688 C C . LEU A 1 89 ? -0.151 -9.073 3.704 1.00 89.50 89 LEU A C 1
ATOM 690 O O . LEU A 1 89 ? 0.773 -9.883 3.628 1.00 89.50 89 LEU A O 1
ATOM 694 N N . ILE A 1 90 ? -1.411 -9.394 3.398 1.00 89.12 90 ILE A N 1
ATOM 695 C CA . ILE A 1 90 ? -1.840 -10.720 2.915 1.00 89.12 90 ILE A CA 1
ATOM 696 C C . ILE A 1 90 ? -1.995 -10.793 1.391 1.00 89.12 90 ILE A C 1
ATOM 698 O O . ILE A 1 90 ? -2.396 -11.828 0.866 1.00 89.12 90 ILE A O 1
ATOM 702 N N . PHE A 1 91 ? -1.714 -9.703 0.681 1.00 93.50 91 PHE A N 1
ATOM 703 C CA . PHE A 1 91 ? -1.795 -9.648 -0.770 1.00 93.50 91 PHE A CA 1
ATOM 704 C C . PHE A 1 91 ? -0.504 -10.176 -1.400 1.00 93.50 91 PHE A C 1
ATOM 706 O O . PHE A 1 91 ? 0.584 -10.076 -0.826 1.00 93.50 91 PHE A O 1
ATOM 713 N N . ASP A 1 92 ? -0.632 -10.729 -2.598 1.00 94.50 92 ASP A N 1
ATOM 714 C CA . ASP A 1 92 ? 0.478 -11.095 -3.464 1.00 94.50 92 ASP A CA 1
ATOM 715 C C . ASP A 1 92 ? 0.138 -10.621 -4.880 1.00 94.50 92 ASP A C 1
ATOM 717 O O . ASP A 1 92 ? -0.828 -11.083 -5.490 1.00 94.50 92 ASP A O 1
ATOM 721 N N . ALA A 1 93 ? 0.915 -9.655 -5.377 1.00 93.12 93 ALA A N 1
ATOM 722 C CA . ALA A 1 93 ? 0.674 -9.026 -6.672 1.00 93.12 93 ALA A CA 1
ATOM 723 C C . ALA A 1 93 ? 0.898 -9.977 -7.860 1.00 93.12 93 ALA A C 1
ATOM 725 O O . ALA A 1 93 ? 0.391 -9.706 -8.948 1.00 93.12 93 ALA A O 1
ATOM 726 N N . PHE A 1 94 ? 1.644 -11.068 -7.661 1.00 93.31 94 PHE A N 1
ATOM 727 C CA . PHE A 1 94 ? 1.986 -12.038 -8.706 1.00 93.31 94 PHE A CA 1
ATOM 728 C C . PHE A 1 94 ? 1.406 -13.425 -8.433 1.00 93.31 94 PHE A C 1
ATOM 730 O O . PHE A 1 94 ? 1.821 -14.399 -9.060 1.00 93.31 94 PHE A O 1
ATOM 737 N N . HIS A 1 95 ? 0.425 -13.517 -7.531 1.00 95.00 95 HIS A N 1
ATOM 738 C CA . HIS A 1 95 ? -0.219 -14.777 -7.196 1.00 95.00 95 HIS A CA 1
ATOM 739 C C . HIS A 1 95 ? -0.770 -15.464 -8.456 1.00 95.00 95 HIS A C 1
ATOM 741 O O . HIS A 1 95 ? -1.630 -14.908 -9.142 1.00 95.00 95 HIS A O 1
ATOM 747 N N . LEU A 1 96 ? -0.281 -16.677 -8.741 1.00 96.12 96 LEU A N 1
ATOM 748 C CA . LEU A 1 96 ? -0.663 -17.512 -9.891 1.00 96.12 96 LEU A CA 1
ATOM 749 C C . LEU A 1 96 ? -0.352 -16.891 -11.267 1.00 96.12 96 LEU A C 1
ATOM 751 O O . LEU A 1 96 ? -0.943 -17.287 -12.276 1.00 96.12 96 LEU A O 1
ATOM 755 N N . ALA A 1 97 ? 0.563 -15.918 -11.334 1.00 95.31 97 ALA A N 1
ATOM 756 C CA . ALA A 1 97 ? 0.980 -15.321 -12.601 1.00 95.31 97 ALA A CA 1
ATOM 757 C C . ALA A 1 97 ? 1.646 -16.351 -13.532 1.00 95.31 97 ALA A C 1
ATOM 759 O O . ALA A 1 97 ? 1.454 -16.291 -14.741 1.00 95.31 97 ALA A O 1
ATOM 760 N N . ASP A 1 98 ? 2.351 -17.336 -12.980 1.00 93.06 98 ASP A N 1
ATOM 761 C CA . ASP A 1 98 ? 2.943 -18.467 -13.702 1.00 93.06 98 ASP A CA 1
ATOM 762 C C . ASP A 1 98 ? 1.907 -19.351 -14.418 1.00 93.06 98 ASP A C 1
ATOM 764 O O . ASP A 1 98 ? 2.215 -19.959 -15.442 1.00 93.06 98 ASP A O 1
ATOM 768 N N . VAL A 1 99 ? 0.671 -19.391 -13.911 1.00 97.19 99 VAL A N 1
ATOM 769 C CA . VAL A 1 99 ? -0.430 -20.179 -14.486 1.00 97.19 99 VAL A CA 1
ATOM 770 C C . VAL A 1 99 ? -1.321 -19.334 -15.396 1.00 97.19 99 VAL A C 1
ATOM 772 O O . VAL A 1 99 ? -1.716 -19.785 -16.471 1.00 97.19 99 VAL A O 1
ATOM 775 N N . PHE A 1 100 ? -1.679 -18.119 -14.967 1.00 97.88 100 PHE A N 1
ATOM 776 C CA . PHE A 1 100 ? -2.749 -17.344 -15.604 1.00 97.88 100 PHE A CA 1
ATOM 777 C C . PHE A 1 100 ? -2.276 -16.144 -16.424 1.00 97.88 100 PHE A C 1
ATOM 779 O O . PHE A 1 100 ? -3.018 -15.712 -17.312 1.00 97.88 100 PHE A O 1
ATOM 786 N N . LEU A 1 101 ? -1.068 -15.616 -16.191 1.00 95.88 101 LEU A N 1
ATOM 787 C CA . LEU A 1 101 ? -0.525 -14.515 -16.993 1.00 95.88 101 LEU A CA 1
ATOM 788 C C . LEU A 1 101 ? 0.097 -15.065 -18.282 1.00 95.88 101 LEU A C 1
ATOM 790 O O . LEU A 1 101 ? 1.309 -15.149 -18.447 1.00 95.88 101 LEU A O 1
ATOM 794 N N . THR A 1 102 ? -0.776 -15.468 -19.200 1.00 96.81 102 THR A N 1
ATOM 795 C CA . THR A 1 102 ? -0.415 -16.088 -20.487 1.00 96.81 102 THR A CA 1
ATOM 796 C C . THR A 1 102 ? -0.337 -15.079 -21.633 1.00 96.81 102 THR A C 1
ATOM 798 O O . THR A 1 102 ? 0.175 -15.379 -22.711 1.00 96.81 102 THR A O 1
ATOM 801 N N . GLN A 1 103 ? -0.852 -13.870 -21.416 1.00 98.06 103 GLN A N 1
ATOM 802 C CA . GLN A 1 103 ? -0.825 -12.784 -22.381 1.00 98.06 103 GLN A CA 1
ATOM 803 C C . GLN A 1 103 ? 0.605 -12.238 -22.536 1.00 98.06 103 GLN A C 1
ATOM 805 O O . GLN A 1 103 ? 1.354 -12.199 -21.558 1.00 98.06 103 GLN A O 1
ATOM 810 N N . PRO A 1 104 ? 0.991 -11.744 -23.728 1.00 97.06 104 PRO A N 1
ATOM 811 C CA . PRO A 1 104 ? 2.261 -11.049 -23.896 1.00 97.06 104 PRO A CA 1
ATOM 812 C C . PRO A 1 104 ? 2.379 -9.864 -22.929 1.00 97.06 104 PRO A C 1
ATOM 814 O O . PRO A 1 104 ? 1.524 -8.978 -22.915 1.00 97.06 104 PRO A O 1
ATOM 817 N N . ALA A 1 105 ? 3.458 -9.835 -22.148 1.00 94.12 105 ALA A N 1
ATOM 818 C CA . ALA A 1 105 ? 3.746 -8.773 -21.192 1.00 94.12 105 ALA A CA 1
ATOM 819 C C . ALA A 1 105 ? 5.094 -8.113 -21.514 1.00 94.12 105 ALA A C 1
ATOM 821 O O . ALA A 1 105 ? 6.097 -8.795 -21.718 1.00 94.12 105 ALA A O 1
ATOM 822 N N . LEU A 1 106 ? 5.121 -6.777 -21.540 1.00 94.94 106 LEU A N 1
ATOM 823 C CA . LEU A 1 106 ? 6.344 -5.983 -21.677 1.00 94.94 106 LEU A CA 1
ATOM 824 C C . LEU A 1 106 ? 6.691 -5.356 -20.326 1.00 94.94 106 LEU A C 1
ATOM 826 O O . LEU A 1 106 ? 5.953 -4.507 -19.827 1.00 94.94 106 LEU A O 1
ATOM 830 N N . LEU A 1 107 ? 7.829 -5.748 -19.751 1.00 91.75 107 LEU A N 1
ATOM 831 C CA . LEU A 1 107 ? 8.347 -5.157 -18.520 1.00 91.75 107 LEU A CA 1
ATOM 832 C C . LEU A 1 107 ? 9.404 -4.096 -18.846 1.00 91.75 107 LEU A C 1
ATOM 834 O O . LEU A 1 107 ? 10.410 -4.393 -19.486 1.00 91.75 107 LEU A O 1
ATOM 838 N N . ILE A 1 108 ? 9.196 -2.872 -18.359 1.00 91.81 108 ILE A N 1
ATOM 839 C CA . ILE A 1 108 ? 10.160 -1.770 -18.459 1.00 91.81 108 ILE A CA 1
ATOM 840 C C . ILE A 1 108 ? 10.561 -1.368 -17.040 1.00 91.81 108 ILE A C 1
ATOM 842 O O . ILE A 1 108 ? 9.707 -1.016 -16.228 1.00 91.81 108 ILE A O 1
ATOM 846 N N . ALA A 1 109 ? 11.858 -1.417 -16.741 1.00 89.62 109 ALA A N 1
ATOM 847 C CA . ALA A 1 109 ? 12.408 -1.034 -15.446 1.00 89.62 109 ALA A CA 1
ATOM 848 C C . ALA A 1 109 ? 13.680 -0.197 -15.626 1.00 89.62 109 ALA A C 1
ATOM 850 O O . ALA A 1 109 ? 14.481 -0.448 -16.525 1.00 89.62 109 ALA A O 1
ATOM 851 N N . GLY A 1 110 ? 13.865 0.806 -14.765 1.00 86.81 110 GLY A N 1
ATOM 852 C CA . GLY A 1 110 ? 15.099 1.589 -14.726 1.00 86.81 110 GLY A CA 1
ATOM 853 C C . GLY A 1 110 ? 16.226 0.802 -14.057 1.00 86.81 110 GLY A C 1
ATOM 854 O O . GLY A 1 110 ? 15.995 0.140 -13.049 1.00 86.81 110 GLY A O 1
ATOM 855 N N . GLY A 1 111 ? 17.453 0.913 -14.572 1.00 84.62 111 GLY A N 1
ATOM 856 C CA . GLY A 1 111 ? 18.602 0.130 -14.086 1.00 84.62 111 GLY A CA 1
ATOM 857 C C . GLY A 1 111 ? 19.000 0.364 -12.621 1.00 84.62 111 GLY A C 1
ATOM 858 O O . GLY A 1 111 ? 19.719 -0.451 -12.058 1.00 84.62 111 GLY A O 1
ATOM 859 N N . CYS A 1 112 ? 18.519 1.443 -11.994 1.00 72.88 112 CYS A N 1
ATOM 860 C CA . CYS A 1 112 ? 18.802 1.779 -10.594 1.00 72.88 112 CYS A CA 1
ATOM 861 C C . CYS A 1 112 ? 17.577 1.651 -9.665 1.00 72.88 112 CYS A C 1
ATOM 863 O O . CYS A 1 112 ? 17.612 2.174 -8.553 1.00 72.88 112 CYS A O 1
ATOM 865 N N . VAL A 1 113 ? 16.486 1.018 -10.111 1.00 65.88 113 VAL A N 1
ATOM 866 C CA . VAL A 1 113 ? 15.284 0.801 -9.285 1.00 65.88 113 VAL A CA 1
ATOM 867 C C . VAL A 1 113 ? 15.434 -0.489 -8.482 1.00 65.88 113 VAL A C 1
ATOM 869 O O . VAL A 1 113 ? 15.767 -1.533 -9.043 1.00 65.88 113 VAL A O 1
ATOM 872 N N . PHE A 1 114 ? 15.150 -0.440 -7.178 1.00 64.38 114 PHE A N 1
ATOM 873 C CA . PHE A 1 114 ? 15.072 -1.651 -6.365 1.00 64.38 114 PHE A CA 1
ATOM 874 C C . PHE A 1 114 ? 13.774 -2.407 -6.677 1.00 64.38 114 PHE A C 1
ATOM 876 O O . PHE A 1 114 ? 12.677 -1.852 -6.613 1.00 64.38 114 PHE A O 1
ATOM 883 N N . LEU A 1 115 ? 13.892 -3.689 -7.013 1.00 57.16 115 LEU A N 1
ATOM 884 C CA . LEU A 1 115 ? 12.755 -4.565 -7.265 1.00 57.16 115 LEU A CA 1
ATOM 885 C C . LEU A 1 115 ? 12.638 -5.548 -6.101 1.00 57.16 115 LEU A C 1
ATOM 887 O O . LEU A 1 115 ? 13.446 -6.462 -5.982 1.00 57.16 115 LEU A O 1
ATOM 891 N N . ALA A 1 116 ? 11.624 -5.368 -5.255 1.00 53.91 116 ALA A N 1
ATOM 892 C CA . ALA A 1 116 ? 11.267 -6.347 -4.234 1.00 53.91 116 ALA A CA 1
ATOM 893 C C . ALA A 1 116 ? 10.626 -7.573 -4.911 1.00 53.91 116 ALA A C 1
ATOM 895 O O . ALA A 1 116 ? 9.408 -7.634 -5.074 1.00 53.91 116 ALA A O 1
ATOM 896 N N . HIS A 1 117 ? 11.457 -8.503 -5.379 1.00 46.56 117 HIS A N 1
ATOM 897 C CA . HIS A 1 117 ? 11.055 -9.840 -5.805 1.00 46.56 117 HIS A CA 1
ATOM 898 C C . HIS A 1 117 ? 12.150 -10.824 -5.390 1.00 46.56 117 HIS A C 1
ATOM 900 O O . HIS A 1 117 ? 13.329 -10.581 -5.647 1.00 46.56 117 HIS A O 1
ATOM 906 N N . ARG A 1 118 ? 11.768 -11.920 -4.731 1.00 45.84 118 ARG A N 1
ATOM 907 C CA . ARG A 1 118 ? 12.670 -13.036 -4.437 1.00 45.84 118 ARG A CA 1
ATOM 908 C C . ARG A 1 118 ? 12.705 -13.952 -5.654 1.00 45.84 118 ARG A C 1
ATOM 910 O O . ARG A 1 118 ? 11.664 -14.469 -6.043 1.00 45.84 118 ARG A O 1
ATOM 917 N N . ASP A 1 119 ? 13.883 -14.194 -6.215 1.00 37.34 119 ASP A N 1
ATOM 918 C CA . ASP A 1 119 ? 14.064 -15.375 -7.056 1.00 37.34 119 ASP A CA 1
ATOM 919 C C . ASP A 1 119 ? 13.972 -16.600 -6.141 1.00 37.34 119 ASP A C 1
ATOM 921 O O . ASP A 1 119 ? 14.799 -16.793 -5.247 1.00 37.34 119 ASP A O 1
ATOM 925 N N . VAL A 1 120 ? 12.907 -17.383 -6.306 1.00 37.34 120 VAL A N 1
ATOM 926 C CA . VAL A 1 120 ? 12.809 -18.718 -5.719 1.00 37.34 120 VAL A CA 1
ATOM 927 C C . VAL A 1 120 ? 13.487 -19.657 -6.712 1.00 37.34 120 VAL A C 1
ATOM 929 O O . VAL A 1 120 ? 12.873 -20.081 -7.689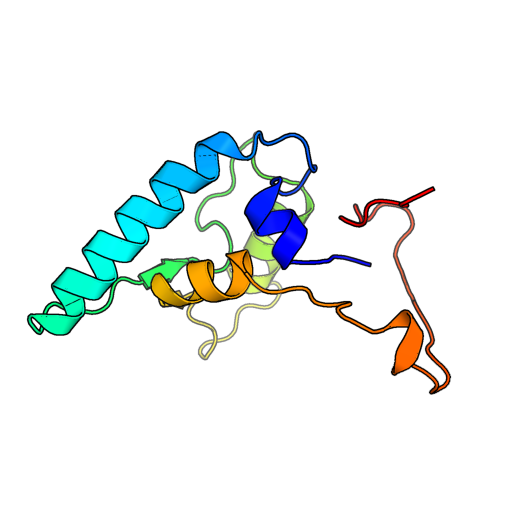 1.00 37.34 120 VAL A O 1
ATOM 932 N N . GLY A 1 121 ? 14.784 -19.876 -6.500 1.00 37.38 121 GLY A N 1
ATOM 933 C CA . GLY A 1 121 ? 15.552 -20.976 -7.084 1.00 37.38 121 GLY A CA 1
ATOM 934 C C . GLY A 1 121 ? 15.675 -22.124 -6.097 1.00 37.38 121 GLY A C 1
ATOM 935 O O . GLY A 1 121 ? 15.738 -21.834 -4.878 1.00 37.38 121 GLY A O 1
#

Foldseek 3Di:
DAWLLCCLQQNPQNPRDNVVVVVVVVVLVVQVVCVVVVHDFDKDFQADCDDDPPRDPVSVVVNCQDVHPVHHDPVCPRIDGSNVSVVSNPDTPCVCCVPPVPDDDDDDDDPPDDHPDDDPD

Organism: NCBI:txid1131564

Radius of gyration: 16.81 Å; chains: 1; bounding box: 37×42×42 Å

pLDDT: mean 88.38, std 12.31, range [37.34, 98.06]